Protein AF-A0A1I7C8H5-F1 (afdb_monomer)

Radius of gyration: 28.47 Å; Cα contacts (8 Å, |Δi|>4): 103; chains: 1; bounding box: 51×36×78 Å

pLDDT: mean 85.79, std 13.3, range [40.81, 97.12]

Foldseek 3Di:
DPPLVVLQVVLLVVLVCVVVVHPDDDDPSNQCRAQQDQDPVRGGGRDSCAASNSHHPVRCRPPPWDCDDPGHDDDDPPPDDPPDDLLPDVVSVVVCVVVVNDRDDPVVVVVPD

Structure (mmCIF, N/CA/C/O backbone):
data_AF-A0A1I7C8H5-F1
#
_entry.id   AF-A0A1I7C8H5-F1
#
loop_
_atom_site.group_PDB
_atom_site.id
_atom_site.type_symbol
_atom_site.label_atom_id
_atom_site.label_alt_id
_atom_site.label_comp_id
_atom_site.label_asym_id
_atom_site.label_entity_id
_atom_site.label_seq_id
_atom_site.pdbx_PDB_ins_code
_atom_site.Cartn_x
_atom_site.Cartn_y
_atom_site.Cartn_z
_atom_site.occupancy
_atom_site.B_iso_or_equiv
_atom_site.auth_seq_id
_atom_site.auth_comp_id
_atom_site.auth_asym_id
_atom_site.auth_atom_id
_atom_site.pdbx_PDB_model_num
ATOM 1 N N . MET A 1 1 ? -4.215 -14.800 25.297 1.00 45.78 1 MET A N 1
ATOM 2 C CA . MET A 1 1 ? -3.937 -13.361 25.121 1.00 45.78 1 MET A CA 1
ATOM 3 C C . MET A 1 1 ? -3.960 -13.075 23.634 1.00 45.78 1 MET A C 1
ATOM 5 O O . MET A 1 1 ? -3.131 -13.619 22.922 1.00 45.78 1 MET A O 1
ATOM 9 N N . ASP A 1 2 ? -4.952 -12.315 23.172 1.00 61.94 2 ASP A N 1
ATOM 10 C CA . ASP A 1 2 ? -5.081 -11.844 21.787 1.00 61.94 2 ASP A CA 1
ATOM 11 C C . ASP A 1 2 ? -3.867 -10.962 21.431 1.00 61.94 2 ASP A C 1
ATOM 13 O O . ASP A 1 2 ? -3.941 -9.732 21.514 1.00 61.94 2 ASP A O 1
ATOM 17 N N . ASP A 1 3 ? -2.726 -11.556 21.061 1.00 86.38 3 ASP A N 1
ATOM 18 C CA . ASP A 1 3 ? -1.554 -10.785 20.635 1.00 86.38 3 ASP A CA 1
ATOM 19 C C . ASP A 1 3 ? -1.753 -10.276 19.198 1.00 86.38 3 ASP A C 1
ATOM 21 O O . ASP A 1 3 ? -1.159 -10.711 18.209 1.00 86.38 3 ASP A O 1
ATOM 25 N N . GLN A 1 4 ? -2.638 -9.288 19.086 1.00 88.56 4 GLN A N 1
ATOM 26 C CA . GLN A 1 4 ? -2.911 -8.540 17.866 1.00 88.56 4 GLN A CA 1
ATOM 27 C C . GLN A 1 4 ? -1.652 -7.845 17.321 1.00 88.56 4 GLN A C 1
ATOM 29 O O . GLN A 1 4 ? -1.661 -7.418 16.163 1.00 88.56 4 GLN A O 1
ATOM 34 N N . ALA A 1 5 ? -0.586 -7.681 18.116 1.00 90.25 5 ALA A N 1
ATOM 35 C CA . ALA A 1 5 ? 0.687 -7.168 17.629 1.00 90.25 5 ALA A CA 1
ATOM 36 C C . ALA A 1 5 ? 1.477 -8.264 16.905 1.00 90.25 5 ALA A C 1
ATOM 38 O O . ALA A 1 5 ? 2.000 -8.000 15.820 1.00 90.25 5 ALA A O 1
ATOM 39 N N . GLU A 1 6 ? 1.502 -9.488 17.428 1.00 92.50 6 GLU A N 1
ATOM 40 C CA . GLU A 1 6 ? 2.088 -10.643 16.745 1.00 92.50 6 GLU A CA 1
ATOM 41 C C . GLU A 1 6 ? 1.376 -10.966 15.433 1.00 92.50 6 GLU A C 1
ATOM 43 O O . GLU A 1 6 ? 2.021 -11.009 14.380 1.00 92.50 6 GLU A O 1
ATOM 48 N N . LEU A 1 7 ? 0.044 -11.074 15.459 1.00 93.81 7 LEU A N 1
ATOM 49 C CA . LEU A 1 7 ? -0.754 -11.281 14.246 1.00 93.81 7 LEU A CA 1
ATOM 50 C C . LEU A 1 7 ? -0.462 -10.198 13.198 1.00 93.81 7 LEU A C 1
ATOM 52 O O . LEU A 1 7 ? -0.354 -10.475 12.003 1.00 93.81 7 LEU A O 1
ATOM 56 N N . ARG A 1 8 ? -0.239 -8.954 13.637 1.00 94.25 8 ARG A N 1
ATOM 57 C CA . ARG A 1 8 ? 0.132 -7.851 12.743 1.00 94.25 8 ARG A CA 1
ATOM 58 C C . ARG A 1 8 ? 1.541 -7.985 12.181 1.00 94.25 8 ARG A C 1
ATOM 60 O O . ARG A 1 8 ? 1.739 -7.654 11.011 1.00 94.25 8 ARG A O 1
ATOM 67 N N . ARG A 1 9 ? 2.5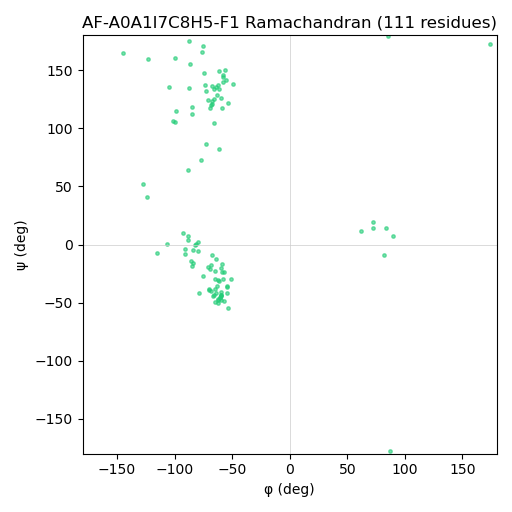19 -8.446 12.969 1.00 94.44 9 ARG A N 1
ATOM 68 C CA . ARG A 1 9 ? 3.872 -8.749 12.468 1.00 94.44 9 ARG A CA 1
ATOM 69 C C . ARG A 1 9 ? 3.798 -9.819 11.377 1.00 94.44 9 ARG A C 1
ATOM 71 O O . ARG A 1 9 ? 4.334 -9.599 10.291 1.00 94.44 9 ARG A O 1
ATOM 78 N N . ARG A 1 10 ? 3.057 -10.903 11.625 1.00 95.38 10 ARG A N 1
ATOM 79 C CA . ARG A 1 10 ? 2.850 -12.003 10.672 1.00 95.38 10 ARG A CA 1
ATOM 80 C C . ARG A 1 10 ? 2.146 -11.544 9.395 1.00 95.38 10 ARG A C 1
ATOM 82 O O . ARG A 1 10 ? 2.630 -11.821 8.302 1.00 95.38 10 ARG A O 1
ATOM 89 N N . TYR A 1 11 ? 1.065 -10.776 9.520 1.00 95.94 11 TYR A N 1
ATOM 90 C CA . TYR A 1 11 ? 0.346 -10.210 8.375 1.00 95.94 11 TYR A CA 1
ATOM 91 C C . TYR A 1 11 ? 1.242 -9.308 7.514 1.00 95.94 11 TYR A C 1
ATOM 93 O O . TYR A 1 11 ? 1.248 -9.421 6.291 1.00 95.94 11 TYR A O 1
ATOM 101 N N . ARG A 1 12 ? 2.051 -8.440 8.140 1.00 95.12 12 ARG A N 1
ATOM 102 C CA . ARG A 1 12 ? 3.003 -7.571 7.424 1.00 95.12 12 ARG A CA 1
ATOM 103 C C . ARG A 1 12 ? 4.093 -8.365 6.711 1.00 95.12 12 ARG A C 1
ATOM 105 O O . ARG A 1 12 ? 4.502 -7.973 5.624 1.00 95.12 12 ARG A O 1
ATOM 112 N N . ALA A 1 13 ? 4.582 -9.444 7.320 1.00 95.88 13 ALA A N 1
ATOM 113 C CA . ALA A 1 13 ? 5.560 -10.325 6.691 1.00 95.88 13 ALA A CA 1
ATOM 114 C C . ALA A 1 13 ? 4.964 -11.017 5.456 1.00 95.88 13 ALA A C 1
ATOM 116 O O . ALA A 1 13 ? 5.541 -10.910 4.376 1.00 95.88 13 ALA A O 1
ATOM 117 N N . TRP A 1 14 ? 3.774 -11.614 5.592 1.00 97.12 14 TRP A N 1
ATOM 118 C CA . TRP A 1 14 ? 3.044 -12.220 4.475 1.00 97.12 14 TRP A CA 1
ATOM 119 C C . TRP A 1 14 ? 2.775 -11.212 3.350 1.00 97.12 14 TRP A C 1
ATOM 121 O O . TRP A 1 14 ? 3.102 -11.472 2.197 1.00 97.12 14 TRP A O 1
ATOM 131 N N . SER A 1 15 ? 2.269 -10.020 3.677 1.00 95.88 15 SER A N 1
ATOM 132 C CA . SER A 1 15 ? 1.959 -9.003 2.668 1.00 95.88 15 SER A CA 1
ATOM 133 C C . SER A 1 15 ? 3.202 -8.520 1.910 1.00 95.88 15 SER A C 1
ATOM 135 O O . SER A 1 15 ? 3.122 -8.285 0.707 1.00 95.88 15 SER A O 1
ATOM 137 N N . ARG A 1 16 ? 4.362 -8.410 2.576 1.00 94.88 16 ARG A N 1
ATOM 138 C CA . ARG A 1 16 ? 5.635 -8.082 1.910 1.00 94.88 16 ARG A CA 1
ATOM 139 C C . ARG A 1 16 ? 6.125 -9.201 1.000 1.00 94.88 16 ARG A C 1
ATOM 141 O O . ARG A 1 16 ? 6.626 -8.899 -0.073 1.00 94.88 16 ARG A O 1
ATOM 148 N N . ALA A 1 17 ? 5.993 -10.454 1.422 1.00 96.44 17 ALA A N 1
ATOM 149 C CA . ALA A 1 17 ? 6.358 -11.604 0.606 1.00 96.44 17 ALA A CA 1
ATOM 150 C C . ALA A 1 17 ? 5.513 -11.665 -0.675 1.00 96.44 17 ALA A C 1
ATOM 152 O O . ALA A 1 17 ? 6.059 -11.721 -1.774 1.00 96.44 17 ALA A O 1
ATOM 153 N N . VAL A 1 18 ? 4.191 -11.507 -0.551 1.00 96.62 18 VAL A N 1
ATOM 154 C CA . VAL A 1 18 ? 3.287 -11.426 -1.710 1.00 96.62 18 VAL A CA 1
ATOM 155 C C . VAL A 1 18 ? 3.647 -10.245 -2.618 1.00 96.62 18 VAL A C 1
ATOM 157 O O . VAL A 1 18 ? 3.683 -10.400 -3.835 1.00 96.62 18 VAL A O 1
ATOM 160 N N . ALA A 1 19 ? 3.997 -9.083 -2.054 1.00 93.06 19 ALA A N 1
ATOM 161 C CA . ALA A 1 19 ? 4.445 -7.927 -2.838 1.00 93.06 19 ALA A CA 1
ATOM 162 C C . ALA A 1 19 ? 5.774 -8.159 -3.585 1.00 93.06 19 ALA A C 1
ATOM 164 O O . ALA A 1 19 ? 6.026 -7.492 -4.585 1.00 93.06 19 ALA A O 1
ATOM 165 N N . ARG A 1 20 ? 6.614 -9.100 -3.131 1.00 96.00 20 ARG A N 1
ATOM 166 C CA . ARG A 1 20 ? 7.820 -9.553 -3.847 1.00 96.00 20 ARG A CA 1
ATOM 167 C C . ARG A 1 20 ? 7.532 -10.609 -4.921 1.00 96.00 20 ARG A C 1
ATOM 169 O O . ARG A 1 20 ? 8.464 -11.056 -5.578 1.00 96.00 20 ARG A O 1
ATOM 176 N N . GLY A 1 21 ? 6.273 -11.010 -5.101 1.00 96.75 21 GLY A N 1
ATOM 177 C CA . GLY A 1 21 ? 5.872 -12.052 -6.048 1.00 96.75 21 GLY A CA 1
ATOM 178 C C . GLY A 1 21 ? 5.867 -13.467 -5.463 1.00 96.75 21 GLY A C 1
ATOM 179 O O . GLY A 1 21 ? 5.658 -14.427 -6.201 1.00 96.75 21 GLY A O 1
ATOM 180 N N . GLU A 1 22 ? 6.067 -13.631 -4.151 1.00 96.81 22 GLU A N 1
ATOM 181 C CA . GLU A 1 22 ? 5.988 -14.949 -3.516 1.00 96.81 22 GLU A CA 1
ATOM 182 C C . GLU A 1 22 ? 4.529 -15.423 -3.431 1.00 96.81 22 GLU A C 1
ATOM 184 O O . GLU A 1 22 ? 3.643 -14.708 -2.954 1.00 96.81 22 GLU A O 1
ATOM 189 N N . ARG A 1 23 ? 4.265 -16.668 -3.842 1.00 94.19 23 ARG A N 1
ATOM 190 C CA . ARG A 1 23 ? 2.916 -17.254 -3.839 1.00 94.19 23 ARG A CA 1
ATOM 191 C C . ARG A 1 23 ? 2.600 -17.935 -2.505 1.00 94.19 23 ARG A C 1
ATOM 193 O O . ARG A 1 23 ? 2.421 -19.147 -2.436 1.00 94.19 23 ARG A O 1
ATOM 200 N N . LEU A 1 24 ? 2.553 -17.146 -1.433 1.00 93.31 24 LEU A N 1
ATOM 201 C CA . LEU A 1 24 ? 2.232 -17.634 -0.089 1.00 93.31 24 LEU A CA 1
ATOM 202 C C . LEU A 1 24 ? 0.724 -17.629 0.177 1.00 93.31 24 LEU A C 1
ATOM 204 O O . LEU A 1 24 ? 0.042 -16.625 -0.042 1.00 93.31 24 LEU A O 1
ATOM 208 N N . LEU A 1 25 ? 0.221 -18.728 0.744 1.00 95.12 25 LEU A N 1
ATOM 209 C CA . LEU A 1 25 ? -1.151 -18.800 1.242 1.00 95.12 25 LEU A CA 1
ATOM 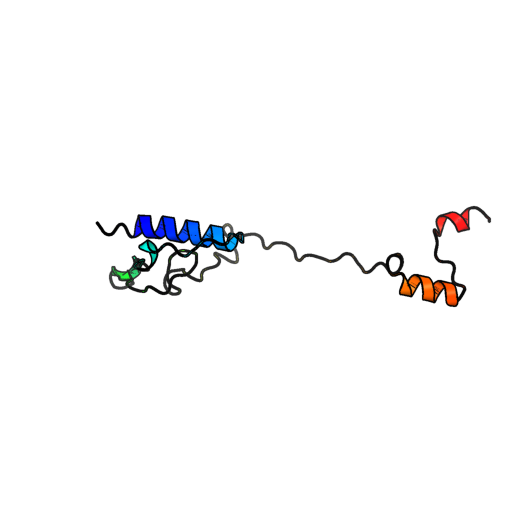210 C C . LEU A 1 25 ? -1.384 -17.783 2.365 1.00 95.12 25 LEU A C 1
ATOM 212 O O . LEU A 1 25 ? -0.476 -17.447 3.130 1.00 95.12 25 LEU A O 1
ATOM 216 N N . PHE A 1 26 ? -2.623 -17.304 2.467 1.00 93.75 26 PHE A N 1
ATOM 217 C CA . PHE A 1 26 ? -3.016 -16.396 3.535 1.00 93.75 26 PHE A CA 1
ATOM 218 C C . PHE A 1 26 ? -2.886 -17.086 4.908 1.00 93.75 26 PHE A C 1
ATOM 220 O O . PHE A 1 26 ? -3.432 -18.177 5.084 1.00 93.75 26 PHE A O 1
ATOM 227 N N . PRO A 1 27 ? -2.203 -16.486 5.903 1.00 93.56 27 PRO A N 1
ATOM 228 C CA . PRO A 1 27 ? -2.082 -17.089 7.224 1.00 93.56 27 PRO A CA 1
ATOM 229 C C . PRO A 1 27 ? -3.428 -17.097 7.958 1.00 93.56 27 PRO A C 1
ATOM 231 O O . PRO A 1 27 ? -3.948 -16.037 8.297 1.00 93.56 27 PRO A O 1
ATOM 234 N N . GLU A 1 28 ? -3.948 -18.283 8.278 1.00 93.69 28 GLU A N 1
ATOM 235 C CA . GLU A 1 28 ? -5.267 -18.459 8.910 1.00 93.69 28 GLU A CA 1
ATOM 236 C C . GLU A 1 28 ? -5.422 -17.658 10.214 1.00 93.69 28 GLU A C 1
ATOM 238 O O . GLU A 1 28 ? -6.407 -16.951 10.408 1.00 93.69 28 GLU A O 1
ATOM 243 N N . ALA A 1 29 ? -4.381 -17.647 11.052 1.00 91.50 29 ALA A N 1
ATOM 244 C CA . ALA A 1 29 ? -4.349 -16.876 12.298 1.00 91.50 29 ALA A CA 1
ATOM 245 C C . ALA A 1 29 ? -4.588 -15.364 12.095 1.00 91.50 29 ALA A C 1
ATOM 247 O O . ALA A 1 29 ? -5.019 -14.666 13.010 1.00 91.50 29 ALA A O 1
ATOM 248 N N . CYS A 1 30 ? -4.314 -14.832 10.900 1.00 93.62 30 CYS A N 1
ATOM 249 C CA . CYS A 1 30 ? -4.509 -13.422 10.587 1.00 93.62 30 CYS A CA 1
ATOM 250 C C . CYS A 1 30 ? -5.951 -13.072 10.174 1.00 93.62 30 CYS A C 1
ATOM 252 O O . CYS A 1 30 ? -6.221 -11.883 9.999 1.00 93.62 30 CYS A O 1
ATOM 254 N N . ARG A 1 31 ? -6.884 -14.032 10.034 1.00 92.12 31 ARG A N 1
ATOM 255 C CA . ARG A 1 31 ? -8.295 -13.728 9.699 1.00 92.12 31 ARG A CA 1
ATOM 256 C C . ARG A 1 31 ? -8.985 -12.862 10.753 1.00 92.12 31 ARG A C 1
ATOM 258 O O . ARG A 1 31 ? -9.832 -12.032 10.419 1.00 92.12 31 ARG A O 1
ATOM 265 N N . ASP A 1 32 ? -8.581 -13.006 12.013 1.00 90.81 32 ASP A N 1
ATOM 266 C CA . ASP A 1 32 ? -9.105 -12.227 13.138 1.00 90.81 32 ASP A CA 1
ATOM 267 C C . ASP A 1 32 ? -8.305 -10.963 13.464 1.00 90.81 32 ASP A C 1
ATOM 269 O O . ASP A 1 32 ? -8.547 -10.295 14.480 1.00 90.81 32 ASP A O 1
ATOM 273 N N . LEU A 1 33 ? -7.367 -10.585 12.591 1.00 95.06 33 LEU A N 1
ATOM 274 C CA . LEU A 1 33 ? -6.594 -9.369 12.771 1.00 95.06 33 LEU A CA 1
ATOM 275 C C . LEU A 1 33 ? -7.497 -8.137 12.621 1.00 95.06 33 LEU A C 1
ATOM 277 O O . LEU A 1 33 ? -8.126 -7.900 11.591 1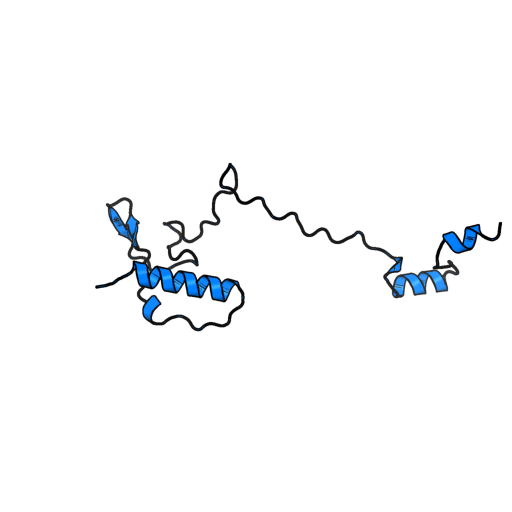.00 95.06 33 LEU A O 1
ATOM 281 N N . ARG A 1 34 ? -7.513 -7.300 13.659 1.00 95.88 34 ARG A N 1
ATOM 282 C CA . ARG A 1 34 ? -8.230 -6.019 13.678 1.00 95.88 34 ARG A CA 1
ATOM 283 C C . ARG A 1 34 ? -7.273 -4.869 13.413 1.00 95.88 34 ARG A C 1
ATOM 285 O O . ARG A 1 34 ? -6.062 -4.984 13.614 1.00 95.88 34 ARG A O 1
ATOM 292 N N . CYS A 1 35 ? -7.796 -3.712 13.013 1.00 96.31 35 CYS A N 1
ATOM 293 C CA . CYS A 1 35 ? -6.986 -2.518 12.803 1.00 96.31 35 CYS A CA 1
ATOM 294 C C . CYS A 1 35 ? -6.281 -2.103 14.092 1.00 96.31 35 CYS A C 1
ATOM 296 O O . CYS A 1 35 ? -5.101 -1.785 14.030 1.00 96.31 35 CYS A O 1
ATOM 298 N N . GLY A 1 36 ? -6.971 -2.074 15.235 1.00 95.06 36 GLY A N 1
ATOM 299 C CA . GLY A 1 36 ? -6.395 -1.825 16.562 1.00 95.06 36 GLY A CA 1
ATOM 300 C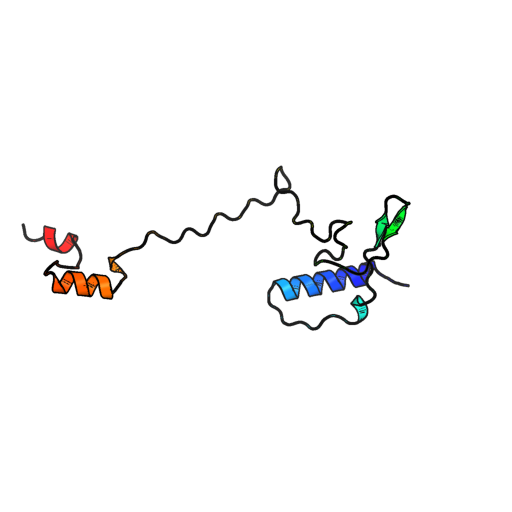 C . GLY A 1 36 ? -5.734 -0.455 16.761 1.00 95.06 36 GLY A C 1
ATOM 301 O O . GLY A 1 36 ? -4.999 -0.277 17.725 1.00 95.06 36 GLY A O 1
ATOM 302 N N . ALA A 1 37 ? -5.915 0.501 15.845 1.00 95.44 37 ALA A N 1
ATOM 303 C CA . ALA A 1 37 ? -5.457 1.876 16.043 1.00 95.44 37 ALA A CA 1
ATOM 304 C C . ALA A 1 37 ? -6.379 2.594 17.038 1.00 95.44 37 ALA A C 1
ATOM 306 O O . ALA A 1 37 ? -7.573 2.296 17.078 1.00 95.44 37 ALA A O 1
ATOM 307 N N . LYS A 1 38 ? -5.846 3.525 17.834 1.00 96.19 38 LYS A N 1
ATOM 308 C CA . LYS A 1 38 ? -6.655 4.329 18.757 1.00 96.19 38 LYS A CA 1
ATOM 309 C C . LYS A 1 38 ? -7.558 5.257 17.944 1.00 96.19 38 LYS A C 1
ATOM 311 O O . LYS A 1 38 ? -7.066 6.043 17.139 1.00 96.19 38 LYS A O 1
ATOM 316 N N . THR A 1 39 ? -8.866 5.136 18.132 1.00 96.62 39 THR A N 1
ATOM 317 C CA . THR A 1 39 ? -9.846 6.028 17.503 1.00 96.62 39 THR A CA 1
ATOM 318 C C . THR A 1 39 ? -9.867 7.387 18.206 1.00 96.62 39 THR A C 1
ATOM 320 O O . THR A 1 39 ? -9.316 7.541 19.299 1.00 96.62 39 THR A O 1
ATOM 323 N N . ARG A 1 40 ? -10.567 8.372 17.627 1.00 96.06 40 ARG A N 1
ATOM 324 C CA . ARG A 1 40 ? -10.793 9.678 18.274 1.00 96.06 40 ARG A CA 1
ATOM 325 C C . ARG A 1 40 ? -11.497 9.555 19.634 1.00 96.06 40 ARG A C 1
ATOM 327 O O . ARG A 1 40 ? -11.223 10.350 20.521 1.00 96.06 40 ARG A O 1
ATOM 334 N N . ALA A 1 41 ?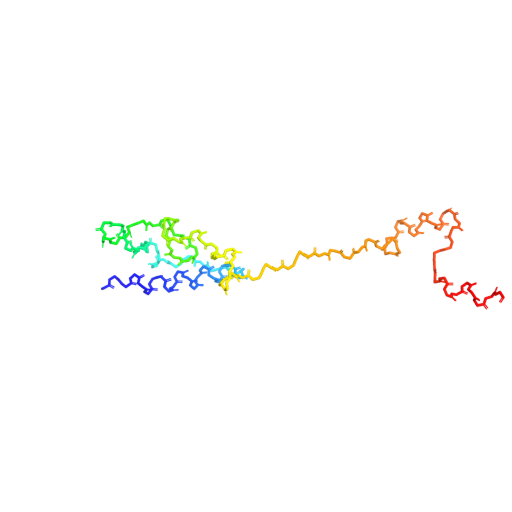 -12.332 8.530 19.814 1.00 95.94 41 ALA A N 1
ATOM 335 C CA . ALA A 1 41 ? -13.003 8.210 21.076 1.00 95.94 41 ALA A CA 1
ATOM 336 C C . ALA A 1 41 ? -12.102 7.469 22.088 1.00 95.94 41 ALA A C 1
ATOM 338 O O . ALA A 1 41 ? -12.560 7.050 23.143 1.00 95.94 41 ALA A O 1
ATOM 339 N N . GLY A 1 42 ? -10.827 7.237 21.763 1.00 96.62 42 GLY A N 1
ATOM 340 C CA . GLY A 1 42 ? -9.865 6.577 22.644 1.00 96.62 42 GLY A CA 1
ATOM 341 C C . GLY A 1 42 ? -9.926 5.048 22.654 1.00 96.62 42 GLY A C 1
ATOM 342 O O . GLY A 1 42 ? -9.004 4.418 23.167 1.00 96.62 42 GLY A O 1
ATOM 343 N N . THR A 1 43 ? -10.938 4.440 22.037 1.00 95.75 43 THR A N 1
ATOM 344 C CA . THR A 1 43 ? -11.085 2.979 21.954 1.00 95.75 43 THR A CA 1
ATOM 345 C C . THR A 1 43 ? -10.339 2.384 20.749 1.00 95.75 43 THR A C 1
ATOM 347 O O . THR A 1 43 ? -10.119 3.088 19.754 1.00 95.75 43 THR A O 1
ATOM 350 N N . PRO A 1 44 ? -9.944 1.095 20.782 1.00 95.88 44 PRO A N 1
ATOM 351 C CA . PRO A 1 44 ? -9.290 0.435 19.651 1.00 95.88 44 PRO A CA 1
ATOM 352 C C . PRO A 1 44 ? -10.217 0.255 18.441 1.00 95.88 44 PRO A C 1
ATOM 354 O O . PRO A 1 44 ? -11.353 -0.203 18.559 1.00 95.88 44 PRO A O 1
ATOM 357 N N . CYS A 1 45 ? -9.706 0.539 17.243 1.00 96.56 45 CYS A N 1
ATOM 358 C CA . CYS A 1 45 ? -10.433 0.350 15.994 1.00 96.56 45 CYS A CA 1
ATOM 359 C C . CYS A 1 45 ? -10.701 -1.141 15.720 1.00 96.56 45 CYS A C 1
ATOM 361 O O . CYS A 1 45 ? -9.771 -1.947 15.637 1.00 96.56 45 CYS A O 1
ATOM 363 N N . LYS A 1 46 ? -11.976 -1.492 15.515 1.00 95.19 46 LYS A N 1
ATOM 364 C CA . LYS A 1 46 ? -12.449 -2.876 15.321 1.00 95.19 46 LYS A CA 1
ATOM 365 C C . LYS A 1 46 ? -12.496 -3.340 13.856 1.00 95.19 46 LYS A C 1
ATOM 367 O O . LYS A 1 46 ? -12.802 -4.499 13.602 1.00 95.19 46 LYS A O 1
ATOM 372 N N . ARG A 1 47 ? -12.194 -2.451 12.901 1.00 95.81 47 ARG A N 1
ATOM 373 C CA . ARG A 1 47 ? -12.213 -2.731 11.453 1.00 95.81 47 ARG A CA 1
ATOM 374 C C . ARG A 1 47 ? -11.275 -3.883 11.071 1.00 95.81 47 ARG A C 1
ATOM 376 O O . ARG A 1 47 ? -10.195 -3.995 11.652 1.00 95.81 47 ARG A O 1
ATOM 383 N N . ARG A 1 48 ? -11.683 -4.694 10.090 1.00 94.81 48 ARG A N 1
ATOM 384 C CA . ARG A 1 48 ? -10.951 -5.869 9.565 1.00 94.81 48 ARG A CA 1
ATOM 385 C C . ARG A 1 48 ? -10.521 -5.706 8.099 1.00 94.81 48 ARG A C 1
ATOM 387 O O . ARG A 1 48 ? -9.753 -6.513 7.595 1.00 94.81 48 ARG A O 1
ATOM 394 N N . ASP A 1 49 ? -10.962 -4.641 7.430 1.00 94.88 49 ASP A N 1
ATOM 395 C CA . ASP A 1 49 ? -10.488 -4.227 6.10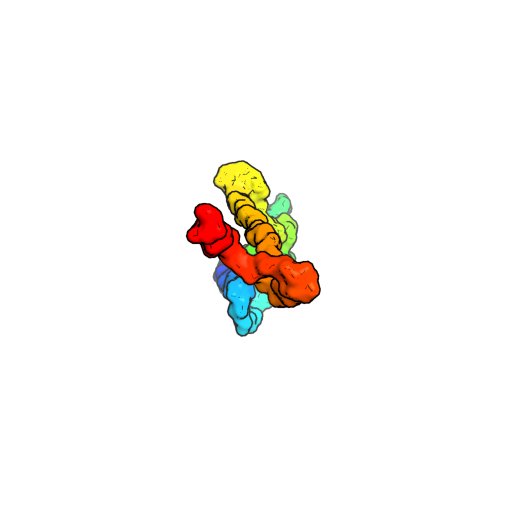7 1.00 94.88 49 ASP A CA 1
ATOM 396 C C . ASP A 1 49 ? -9.075 -3.637 6.223 1.00 94.88 49 ASP A C 1
ATOM 398 O O . ASP A 1 49 ? -8.898 -2.436 6.433 1.00 94.88 49 ASP A O 1
ATOM 402 N N . LEU A 1 50 ? -8.056 -4.501 6.172 1.00 95.25 50 LEU A N 1
ATOM 403 C CA . LEU A 1 50 ? -6.657 -4.129 6.384 1.00 95.25 50 LEU A CA 1
ATOM 404 C C . LEU A 1 50 ? -5.870 -4.085 5.076 1.00 95.25 50 LEU A C 1
ATOM 406 O O . LEU A 1 50 ? -5.907 -5.001 4.265 1.00 95.25 50 LEU A O 1
ATOM 410 N N . TYR A 1 51 ? -5.070 -3.037 4.926 1.00 95.50 51 TYR A N 1
ATOM 411 C CA . TYR A 1 51 ? -4.097 -2.904 3.845 1.00 95.50 51 TYR A CA 1
ATOM 412 C C . TYR A 1 51 ? -2.771 -3.557 4.235 1.00 95.50 51 TYR A C 1
ATOM 414 O O . TYR A 1 51 ? -2.594 -3.951 5.386 1.00 95.50 51 TYR A O 1
ATOM 422 N N . ALA A 1 52 ? -1.801 -3.602 3.318 1.00 93.94 52 ALA A N 1
ATOM 423 C CA . ALA A 1 52 ? -0.462 -4.171 3.525 1.00 93.94 52 ALA A CA 1
ATOM 424 C C . ALA A 1 52 ? 0.270 -3.660 4.786 1.00 93.94 52 ALA A C 1
ATOM 426 O O . ALA A 1 52 ? 1.033 -4.385 5.426 1.00 93.94 52 ALA A O 1
ATOM 427 N N . SER A 1 53 ? -0.003 -2.420 5.209 1.00 92.44 53 SER A N 1
ATOM 428 C CA . SER A 1 53 ? 0.522 -1.850 6.460 1.00 92.44 53 SER A CA 1
ATOM 429 C C . SER A 1 53 ? -0.043 -2.514 7.729 1.00 92.44 53 SER A C 1
ATOM 431 O O . SER A 1 53 ? 0.420 -2.248 8.847 1.00 92.44 53 SER A O 1
ATOM 433 N N . GLY A 1 54 ? -1.045 -3.377 7.577 1.00 94.75 54 GLY A N 1
ATOM 434 C CA . GLY A 1 54 ? -1.833 -3.984 8.634 1.00 94.75 54 GLY A CA 1
ATOM 435 C C . GLY A 1 54 ? -2.802 -3.005 9.290 1.00 94.75 54 GLY A C 1
ATOM 436 O O . GLY A 1 54 ? -3.194 -3.247 10.418 1.00 94.75 54 GLY A O 1
ATOM 437 N N . ARG A 1 55 ? -3.157 -1.869 8.682 1.00 95.94 55 ARG A N 1
ATOM 438 C CA . ARG A 1 55 ? -4.161 -0.929 9.226 1.00 95.94 55 ARG A CA 1
ATOM 439 C C . ARG A 1 55 ? -5.285 -0.711 8.214 1.00 95.94 55 ARG A C 1
ATOM 441 O O . ARG A 1 55 ? -5.101 -0.973 7.027 1.00 95.94 55 ARG A O 1
ATOM 448 N N . CYS A 1 56 ? -6.443 -0.243 8.677 1.00 96.69 56 CYS A N 1
ATOM 449 C CA . CYS A 1 56 ? -7.541 0.123 7.782 1.00 96.69 56 CYS A CA 1
ATOM 450 C C . CYS A 1 56 ? -7.285 1.468 7.099 1.00 96.69 56 CYS A C 1
ATOM 452 O O . CYS A 1 56 ? -6.432 2.240 7.545 1.00 96.69 56 CYS A O 1
ATOM 454 N N . HIS A 1 57 ? -8.046 1.777 6.048 1.00 95.88 57 HIS A N 1
ATOM 455 C CA . HIS A 1 57 ? -7.866 3.011 5.275 1.00 95.88 57 HIS A CA 1
ATOM 456 C C . HIS A 1 57 ? -7.913 4.287 6.140 1.00 95.88 57 HIS A C 1
ATOM 458 O O . HIS A 1 57 ? -7.119 5.194 5.917 1.00 95.88 57 HIS A O 1
ATOM 464 N N . LEU A 1 58 ? -8.755 4.316 7.182 1.00 95.44 58 LEU A N 1
ATOM 465 C CA . LEU A 1 58 ? -8.898 5.455 8.104 1.00 95.44 58 LEU A CA 1
ATOM 466 C C . LEU A 1 58 ? -7.699 5.663 9.042 1.00 95.44 58 LEU A C 1
ATOM 468 O O . LEU A 1 58 ? -7.545 6.737 9.612 1.00 95.44 58 LEU A O 1
ATOM 472 N N . HIS A 1 59 ? -6.860 4.644 9.234 1.00 95.75 59 HIS A N 1
ATOM 473 C CA . HIS A 1 59 ? -5.747 4.678 10.188 1.00 95.75 59 HIS A CA 1
ATOM 474 C C . HIS A 1 59 ? -4.407 4.375 9.506 1.00 95.75 59 HIS A C 1
ATOM 476 O O . HIS A 1 59 ? -3.571 3.644 10.042 1.00 95.75 59 HIS A O 1
ATOM 482 N N . GLY A 1 60 ? -4.211 4.919 8.300 1.00 91.62 60 GLY A N 1
ATOM 483 C CA . GLY A 1 60 ? -2.953 4.817 7.554 1.00 91.62 60 GLY A CA 1
ATOM 484 C C . GLY A 1 60 ? -2.786 3.524 6.753 1.00 91.62 60 GLY A C 1
ATOM 485 O O . GLY A 1 60 ? -1.686 3.232 6.293 1.00 91.62 60 GLY A O 1
ATOM 486 N N . GLY A 1 61 ? -3.861 2.754 6.563 1.00 94.38 61 GLY A N 1
ATOM 487 C CA . GLY A 1 61 ? -3.890 1.567 5.707 1.00 94.38 61 GLY A CA 1
ATOM 488 C C . GLY A 1 61 ? -3.407 1.852 4.289 1.00 94.38 61 GLY A C 1
ATOM 489 O O . GLY A 1 61 ? -2.449 1.239 3.828 1.00 94.38 61 GLY A O 1
ATOM 490 N N . ALA A 1 62 ? -4.036 2.838 3.650 1.00 91.19 62 ALA A N 1
ATOM 491 C CA . ALA A 1 62 ? -3.770 3.246 2.273 1.00 91.19 62 ALA A CA 1
ATOM 492 C C . ALA A 1 62 ? -2.657 4.305 2.140 1.00 91.19 62 ALA A C 1
ATOM 494 O O . ALA A 1 62 ? -2.412 4.807 1.046 1.00 91.19 62 ALA A O 1
ATOM 495 N N . SER A 1 63 ? -2.003 4.694 3.240 1.00 87.00 63 SER A N 1
ATOM 496 C CA . SER A 1 63 ? -0.974 5.733 3.179 1.00 87.00 63 SER A CA 1
ATOM 497 C C . SER A 1 63 ? 0.271 5.209 2.466 1.00 87.00 63 SER A C 1
ATOM 499 O O . SER A 1 63 ? 0.860 4.214 2.887 1.00 8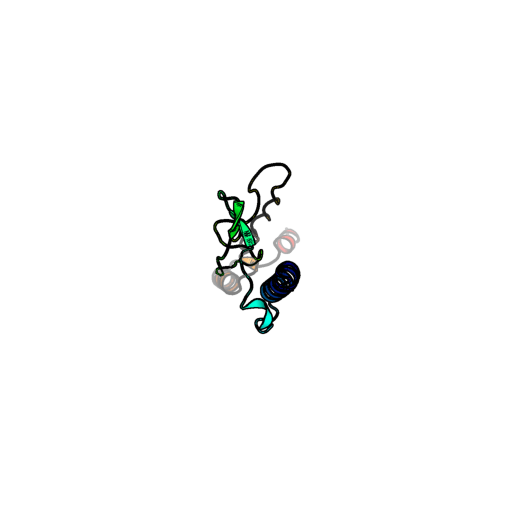7.00 63 SER A O 1
ATOM 501 N N . THR A 1 64 ? 0.700 5.912 1.418 1.00 83.25 64 THR A N 1
ATOM 502 C CA . THR A 1 64 ? 1.954 5.650 0.690 1.00 83.25 64 THR A CA 1
ATOM 503 C C . THR A 1 64 ? 3.153 6.387 1.297 1.00 83.25 64 THR A C 1
ATOM 505 O O . THR A 1 64 ? 4.241 6.377 0.727 1.00 83.25 64 THR A O 1
ATOM 508 N N . GLY A 1 65 ? 2.967 7.031 2.454 1.00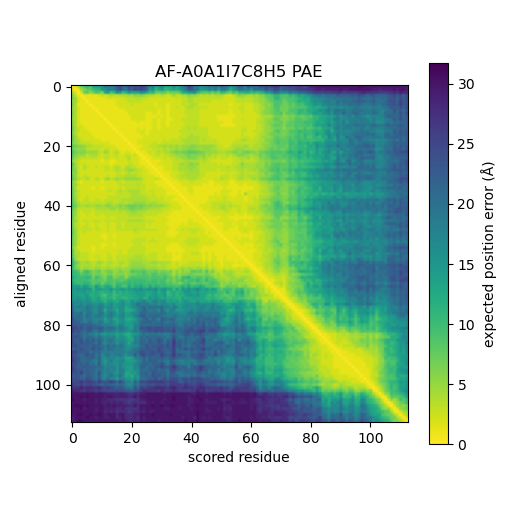 81.88 65 GLY A N 1
ATOM 509 C CA . GLY A 1 65 ? 3.957 7.909 3.074 1.00 81.88 65 GLY A CA 1
ATOM 510 C C . GLY A 1 65 ? 3.908 9.354 2.552 1.00 81.88 65 GLY A C 1
ATOM 511 O O . GLY A 1 65 ? 3.063 9.692 1.718 1.00 81.88 65 GLY A O 1
ATOM 512 N N . PRO A 1 66 ? 4.780 10.235 3.074 1.00 84.31 66 PRO A N 1
ATOM 513 C CA . PRO A 1 66 ? 4.855 11.634 2.663 1.00 84.31 66 PRO A CA 1
ATOM 514 C C . PRO A 1 66 ? 5.273 11.757 1.196 1.00 84.31 66 PRO A C 1
ATOM 516 O O . PRO A 1 66 ? 6.216 11.096 0.764 1.00 84.31 66 PRO A O 1
ATOM 519 N N . LYS A 1 67 ? 4.599 12.631 0.444 1.00 83.12 67 LYS A N 1
ATOM 520 C CA . LYS A 1 67 ? 4.950 12.930 -0.955 1.00 83.12 67 LYS A CA 1
ATOM 521 C C . LYS A 1 67 ? 6.037 14.003 -1.084 1.00 83.12 67 LYS A C 1
ATOM 523 O O . LYS A 1 67 ? 6.654 14.115 -2.134 1.00 83.12 67 LYS A O 1
ATOM 528 N N . SER A 1 68 ? 6.267 14.785 -0.029 1.00 83.56 68 SER A N 1
ATOM 529 C CA . SER A 1 68 ? 7.248 15.873 0.006 1.00 83.56 68 SER A CA 1
ATOM 530 C C . SER A 1 68 ? 7.904 16.015 1.387 1.00 83.56 68 SER A C 1
ATOM 532 O O . SER A 1 68 ? 7.437 15.456 2.385 1.00 83.56 68 SER A O 1
ATOM 534 N N . GLY A 1 69 ? 9.015 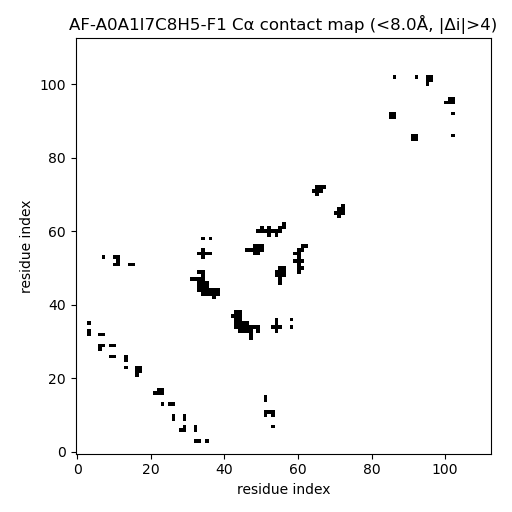16.753 1.431 1.00 86.25 69 GLY A N 1
ATOM 535 C CA . GLY A 1 69 ? 9.788 17.016 2.644 1.00 86.25 69 GLY A CA 1
ATOM 536 C C . GLY A 1 69 ? 10.849 15.950 2.962 1.00 86.25 69 GLY A C 1
ATOM 537 O O . GLY A 1 69 ? 11.003 14.977 2.225 1.00 86.25 69 GLY A O 1
ATOM 538 N N . PRO A 1 70 ? 11.575 16.097 4.086 1.00 84.38 70 PRO A N 1
ATOM 539 C CA . PRO A 1 70 ? 12.752 15.280 4.417 1.00 84.38 70 PRO A CA 1
ATOM 540 C C . PRO A 1 70 ? 12.457 13.786 4.632 1.00 84.38 70 PRO A C 1
ATOM 542 O O . PRO A 1 70 ? 13.377 12.979 4.701 1.00 84.38 70 PRO A O 1
ATOM 545 N N . ARG A 1 71 ? 11.180 13.402 4.757 1.00 79.44 71 ARG A N 1
ATOM 546 C CA . ARG A 1 71 ? 10.737 12.005 4.919 1.00 79.44 71 ARG A CA 1
ATOM 547 C C . ARG A 1 71 ? 10.088 11.428 3.658 1.00 79.44 71 ARG A C 1
ATOM 549 O O . ARG A 1 71 ? 9.632 10.286 3.694 1.00 79.44 71 ARG A O 1
ATOM 556 N N . ALA A 1 72 ? 9.989 12.204 2.578 1.00 84.44 72 ALA A N 1
ATOM 557 C CA . ALA A 1 72 ? 9.480 11.698 1.314 1.00 84.44 72 ALA A CA 1
ATOM 558 C C . ALA A 1 72 ? 10.523 10.805 0.651 1.00 84.44 72 ALA A C 1
ATOM 560 O O . ALA A 1 72 ? 11.710 11.134 0.609 1.00 84.44 72 ALA A O 1
ATOM 561 N N . LYS A 1 73 ? 10.077 9.674 0.102 1.00 78.75 73 LYS A N 1
ATOM 562 C CA . LYS A 1 73 ? 10.927 8.923 -0.819 1.00 78.75 73 LYS A CA 1
ATOM 563 C C . LYS A 1 73 ? 11.143 9.777 -2.062 1.00 78.75 73 LYS A C 1
ATOM 565 O O . LYS A 1 73 ? 10.183 10.318 -2.607 1.00 78.75 73 LYS A O 1
ATOM 570 N N . ARG A 1 74 ? 12.395 9.865 -2.516 1.00 75.56 74 ARG A N 1
ATOM 571 C CA . ARG A 1 74 ? 12.688 10.415 -3.839 1.00 75.56 74 ARG A CA 1
ATOM 572 C C . ARG A 1 74 ? 11.951 9.540 -4.862 1.00 75.56 74 ARG A C 1
ATOM 574 O O . ARG A 1 74 ? 12.102 8.319 -4.779 1.00 75.56 74 ARG A O 1
ATOM 581 N N . PRO A 1 75 ? 11.115 10.113 -5.745 1.00 75.88 75 PRO A N 1
ATOM 582 C CA . PRO A 1 75 ? 10.502 9.328 -6.803 1.00 75.88 75 PRO A CA 1
ATOM 583 C C . PRO A 1 75 ? 11.611 8.698 -7.646 1.00 75.88 75 PRO A C 1
ATOM 585 O O . PRO A 1 75 ? 12.646 9.324 -7.888 1.00 75.88 75 PRO A O 1
ATOM 588 N N . GLU A 1 76 ? 11.411 7.447 -8.050 1.00 77.12 76 GLU A N 1
ATOM 589 C CA . GLU A 1 76 ? 12.270 6.846 -9.063 1.00 77.12 76 GLU A CA 1
ATOM 590 C C . GLU A 1 76 ? 12.116 7.667 -10.351 1.00 77.12 76 GLU A C 1
ATOM 592 O O . GLU A 1 76 ? 10.987 8.036 -10.699 1.00 77.12 76 GLU A O 1
ATOM 597 N N . PRO A 1 77 ? 13.219 8.023 -11.031 1.00 80.31 77 PRO A N 1
ATOM 598 C CA . PRO A 1 77 ? 13.120 8.692 -12.317 1.00 80.31 77 PRO A CA 1
ATOM 599 C C . PRO A 1 77 ? 12.318 7.809 -13.284 1.00 80.31 77 PRO A C 1
ATOM 601 O O . PRO A 1 77 ? 12.400 6.578 -13.193 1.00 80.31 77 PRO A O 1
ATOM 604 N N . PRO A 1 78 ? 11.530 8.406 -14.196 1.00 81.69 78 PRO A N 1
ATOM 605 C CA . PRO A 1 78 ? 10.835 7.626 -15.208 1.00 81.69 78 PRO A CA 1
ATOM 606 C C . PRO A 1 78 ? 11.855 6.782 -15.974 1.00 81.69 78 PRO A C 1
ATOM 608 O O . PRO A 1 78 ? 12.969 7.233 -16.250 1.00 81.69 78 PRO A O 1
ATOM 611 N N . LYS A 1 79 ? 11.475 5.550 -16.318 1.00 83.56 79 LYS A N 1
ATOM 612 C CA . LYS A 1 79 ? 12.261 4.746 -17.252 1.00 83.56 79 LYS A CA 1
ATOM 613 C C . LYS A 1 79 ? 12.187 5.447 -18.606 1.00 83.56 79 LYS A C 1
ATOM 615 O O . LYS A 1 79 ? 11.136 5.441 -19.236 1.00 83.56 79 LYS A O 1
ATOM 620 N N . VAL A 1 80 ? 13.267 6.113 -18.996 1.00 85.44 80 VAL A N 1
ATOM 621 C CA . VAL A 1 80 ? 13.392 6.714 -20.323 1.00 85.44 80 VAL A CA 1
ATOM 622 C C . VAL A 1 80 ? 13.879 5.607 -21.242 1.00 85.44 80 VAL A C 1
ATOM 624 O O . VAL A 1 80 ? 14.986 5.099 -21.060 1.00 85.44 80 VAL A O 1
ATOM 627 N N . GLU A 1 81 ? 13.033 5.185 -22.177 1.00 82.88 81 GLU A N 1
ATOM 628 C CA . GLU A 1 81 ? 13.495 4.345 -23.278 1.00 82.88 81 GLU A CA 1
ATOM 629 C C . GLU A 1 81 ? 14.527 5.145 -24.084 1.00 82.88 81 GLU A C 1
ATOM 631 O O . GLU A 1 81 ? 14.339 6.353 -24.281 1.00 82.88 81 GLU A O 1
ATOM 636 N N . PRO A 1 82 ? 15.643 4.529 -24.507 1.00 82.06 82 PRO A N 1
ATOM 637 C CA . PRO A 1 82 ? 16.579 5.213 -25.383 1.00 82.06 82 PRO A CA 1
ATOM 638 C C . PRO A 1 82 ? 15.840 5.688 -26.646 1.00 82.06 82 PRO A C 1
ATOM 640 O O . PRO A 1 82 ? 14.868 5.047 -27.057 1.00 82.06 82 PRO A O 1
ATOM 643 N N . PRO A 1 83 ? 16.275 6.798 -27.269 1.00 87.25 83 PRO A N 1
ATOM 644 C CA . PRO A 1 83 ? 15.714 7.233 -28.540 1.00 87.25 83 PRO A CA 1
ATOM 645 C C . PRO A 1 83 ? 15.677 6.069 -29.529 1.00 87.25 83 PRO A C 1
ATOM 647 O O . PRO A 1 83 ? 16.635 5.298 -29.605 1.00 87.25 83 PRO A O 1
ATOM 650 N N . TYR A 1 84 ? 14.574 5.947 -30.271 1.00 85.50 84 TYR A N 1
ATOM 651 C CA . TYR A 1 84 ? 14.463 4.943 -31.321 1.00 85.50 84 TYR A CA 1
ATOM 652 C C . TYR A 1 84 ? 15.650 5.075 -32.276 1.00 85.50 84 TYR A C 1
ATOM 654 O O . TYR A 1 84 ? 15.857 6.139 -32.861 1.00 85.50 84 TYR A O 1
ATOM 662 N N . ASP A 1 85 ? 16.410 3.991 -32.417 1.00 84.00 85 ASP A N 1
ATOM 663 C CA . ASP A 1 85 ? 17.512 3.888 -33.360 1.00 84.00 85 ASP A CA 1
ATOM 664 C C . ASP A 1 85 ? 17.033 3.117 -34.602 1.00 84.00 85 ASP A C 1
ATOM 666 O O . ASP A 1 85 ? 16.896 1.888 -34.545 1.00 84.00 85 ASP A O 1
ATOM 670 N N . PRO A 1 86 ? 16.790 3.797 -35.740 1.00 81.56 86 PRO A N 1
ATOM 671 C CA . PRO A 1 86 ? 16.350 3.145 -36.969 1.00 81.56 86 PRO A CA 1
ATOM 672 C C . PRO A 1 86 ? 17.342 2.099 -37.494 1.00 81.56 86 PRO A C 1
ATOM 674 O O . PRO A 1 86 ? 16.934 1.221 -38.252 1.00 81.56 86 PRO A O 1
ATOM 677 N N . SER A 1 87 ? 18.619 2.158 -37.087 1.00 80.44 87 SER A N 1
ATOM 678 C CA . SER A 1 87 ? 19.634 1.166 -37.463 1.00 80.44 87 SER A CA 1
ATOM 679 C C . SER A 1 87 ? 19.386 -0.212 -36.842 1.00 80.44 87 SER A C 1
ATOM 681 O O . SER A 1 87 ? 19.901 -1.212 -37.335 1.00 80.44 87 SER A O 1
ATOM 683 N N . THR A 1 88 ? 18.552 -0.283 -35.800 1.00 83.44 88 THR A N 1
ATOM 684 C CA . THR A 1 88 ? 18.197 -1.533 -35.112 1.00 83.44 88 THR A CA 1
ATOM 685 C C . THR A 1 88 ? 16.958 -2.222 -35.696 1.00 83.44 88 THR A C 1
ATOM 687 O O . THR A 1 88 ? 16.666 -3.360 -35.331 1.00 83.44 88 THR A O 1
ATOM 690 N N . ASN A 1 89 ? 16.236 -1.575 -36.622 1.00 87.06 89 ASN A N 1
ATOM 691 C CA . ASN A 1 89 ? 15.014 -2.115 -37.216 1.00 87.06 89 ASN A CA 1
ATOM 692 C C . ASN A 1 89 ? 15.288 -2.764 -38.594 1.00 87.06 89 ASN A C 1
ATOM 694 O O . ASN A 1 89 ? 15.603 -2.051 -39.551 1.00 87.06 89 ASN A O 1
ATOM 698 N N . PRO A 1 90 ? 15.116 -4.094 -38.747 1.00 86.81 90 PRO A N 1
ATOM 699 C CA . PRO A 1 90 ? 15.404 -4.795 -39.998 1.00 86.81 90 PRO A CA 1
ATOM 700 C C . PRO A 1 90 ? 14.498 -4.377 -41.164 1.00 86.81 90 PRO A C 1
ATOM 702 O O . PRO A 1 90 ? 14.952 -4.387 -42.305 1.00 86.81 90 PRO A O 1
ATOM 705 N N . GLU A 1 91 ? 13.254 -3.967 -40.903 1.00 88.00 91 GLU A N 1
ATOM 706 C CA . GLU A 1 91 ? 12.335 -3.491 -41.946 1.00 88.00 91 GLU A CA 1
ATOM 707 C C . GLU A 1 91 ? 12.785 -2.139 -42.504 1.00 88.00 91 GLU A C 1
ATOM 709 O O . GLU A 1 91 ? 12.739 -1.908 -43.712 1.00 88.00 91 GLU A O 1
ATOM 714 N N . VAL A 1 92 ? 13.288 -1.261 -41.630 1.00 86.25 92 VAL A N 1
ATOM 715 C CA . VAL A 1 92 ? 13.859 0.028 -42.039 1.00 86.25 92 VAL A CA 1
ATOM 716 C C . VAL A 1 92 ? 15.139 -0.187 -42.838 1.00 86.25 92 VAL A C 1
ATOM 718 O O . VAL A 1 92 ? 15.308 0.423 -43.892 1.00 86.25 92 VAL A O 1
ATOM 721 N N . LEU A 1 93 ? 16.019 -1.085 -42.388 1.00 84.94 93 LEU A N 1
ATOM 722 C CA . LEU A 1 93 ? 17.234 -1.430 -43.128 1.00 84.94 93 LEU A CA 1
ATOM 723 C C . LEU A 1 93 ? 16.914 -1.997 -44.517 1.00 84.94 93 LEU A C 1
ATOM 725 O O . LEU A 1 93 ? 17.560 -1.618 -45.494 1.00 84.94 93 LEU A O 1
ATOM 729 N N . ASP A 1 94 ? 15.921 -2.880 -44.623 1.00 86.88 94 ASP A N 1
ATOM 730 C CA . ASP A 1 94 ? 15.485 -3.452 -45.898 1.00 86.88 94 ASP A CA 1
ATOM 731 C C . ASP A 1 94 ? 14.879 -2.389 -46.826 1.00 86.88 94 ASP A C 1
ATOM 733 O O . ASP A 1 94 ? 15.238 -2.310 -48.001 1.00 86.88 94 ASP A O 1
ATOM 737 N N . ALA A 1 95 ? 14.035 -1.499 -46.297 1.00 87.31 95 ALA A N 1
ATOM 738 C CA . ALA A 1 95 ? 13.475 -0.384 -47.056 1.00 87.31 95 ALA A CA 1
ATOM 739 C C . ALA A 1 95 ? 14.567 0.553 -47.604 1.00 87.31 95 ALA A C 1
ATOM 741 O O . ALA A 1 95 ? 14.528 0.923 -48.779 1.00 87.31 95 ALA A O 1
ATOM 742 N N . LEU A 1 96 ? 15.575 0.884 -46.790 1.00 84.38 96 LEU A N 1
ATOM 743 C CA . LEU A 1 96 ? 16.713 1.707 -47.209 1.00 84.38 96 LEU A CA 1
ATOM 744 C C . LEU A 1 96 ? 17.540 1.015 -48.304 1.00 84.38 96 LEU A C 1
ATOM 746 O O . LEU A 1 96 ? 17.878 1.650 -49.304 1.00 84.38 96 LEU A O 1
ATOM 750 N N . ARG A 1 97 ? 17.783 -0.299 -48.182 1.00 83.69 97 ARG A N 1
ATOM 751 C CA . ARG A 1 97 ? 18.453 -1.096 -49.229 1.00 83.69 97 ARG A CA 1
ATOM 752 C C . ARG A 1 97 ? 17.673 -1.088 -50.541 1.00 83.69 97 ARG A C 1
ATOM 754 O O . ARG A 1 97 ? 18.271 -0.876 -51.593 1.00 83.69 97 ARG A O 1
ATOM 761 N N . ARG A 1 98 ? 16.348 -1.269 -50.495 1.00 85.81 98 ARG A N 1
ATOM 762 C CA . ARG A 1 98 ? 15.473 -1.226 -51.685 1.00 85.81 98 ARG A CA 1
ATOM 763 C C . ARG A 1 98 ? 15.480 0.138 -52.375 1.00 85.81 98 ARG A C 1
ATOM 765 O O . ARG A 1 98 ? 15.336 0.200 -53.590 1.00 85.81 98 ARG A O 1
ATOM 772 N N . GLN A 1 99 ? 15.671 1.215 -51.617 1.00 85.25 99 GLN A N 1
ATOM 773 C CA . GLN A 1 99 ? 15.815 2.577 -52.141 1.00 85.25 99 GLN A CA 1
ATOM 774 C C . GLN A 1 99 ? 17.236 2.888 -52.648 1.00 85.25 99 GLN A C 1
ATOM 776 O O . GLN A 1 99 ? 17.495 4.005 -53.089 1.00 85.25 99 GLN A O 1
ATOM 781 N N . GLY A 1 100 ? 18.167 1.927 -52.583 1.00 83.56 100 GLY A N 1
ATOM 782 C CA . GLY A 1 100 ? 19.565 2.121 -52.974 1.00 83.56 100 GLY A CA 1
ATOM 783 C C . GLY A 1 100 ? 20.369 2.976 -51.991 1.00 83.56 100 GLY A C 1
ATOM 784 O O . GLY A 1 100 ? 21.463 3.429 -52.326 1.00 83.56 100 GLY A O 1
ATOM 785 N N . ILE A 1 101 ? 19.849 3.210 -50.781 1.00 78.62 101 ILE A N 1
ATOM 786 C CA . ILE A 1 101 ? 20.532 3.969 -49.735 1.00 78.62 101 ILE A CA 1
ATOM 787 C C . ILE A 1 101 ? 21.454 3.003 -48.976 1.00 78.62 101 ILE A C 1
ATOM 789 O O . ILE A 1 101 ? 20.975 2.040 -48.370 1.00 78.62 101 ILE A O 1
ATOM 793 N N . PRO A 1 102 ? 22.781 3.224 -48.983 1.00 71.62 102 PRO A N 1
ATOM 794 C CA . PRO A 1 102 ? 23.709 2.343 -48.289 1.00 71.62 102 PRO A CA 1
ATOM 795 C C . PRO A 1 102 ? 23.522 2.458 -46.770 1.00 71.62 102 PRO A C 1
ATOM 797 O O . PRO A 1 102 ? 23.698 3.530 -46.191 1.00 71.62 102 PRO A O 1
ATOM 800 N N . VAL A 1 103 ? 23.189 1.335 -46.133 1.00 68.00 103 VAL A N 1
ATOM 801 C CA . VAL A 1 103 ? 23.086 1.170 -44.676 1.00 68.00 103 VAL A CA 1
ATOM 802 C C . VAL A 1 103 ? 24.340 0.463 -44.158 1.00 68.00 103 VAL A C 1
ATOM 804 O O . VAL A 1 103 ? 24.532 -0.726 -44.399 1.00 68.00 103 VAL A O 1
ATOM 807 N N . GLY A 1 104 ? 25.219 1.217 -43.501 1.00 66.06 104 GLY A N 1
ATOM 808 C CA . GLY A 1 104 ? 26.528 0.778 -43.013 1.00 66.06 104 GLY A CA 1
ATOM 809 C C . GLY A 1 104 ? 27.321 1.955 -42.434 1.00 66.06 104 GLY A C 1
ATOM 810 O O . GLY A 1 104 ? 26.876 3.101 -42.528 1.00 66.06 104 GLY A O 1
ATOM 811 N N . ASP A 1 105 ? 28.470 1.674 -41.819 1.00 58.53 105 ASP A N 1
ATOM 812 C CA . ASP A 1 105 ? 29.275 2.656 -41.089 1.00 58.53 105 ASP A CA 1
ATOM 813 C C . ASP A 1 105 ? 29.714 3.826 -41.995 1.00 58.53 105 ASP A C 1
ATOM 815 O O . ASP A 1 105 ? 30.449 3.661 -42.972 1.00 58.53 105 ASP A O 1
ATOM 819 N N . LEU A 1 106 ? 29.272 5.045 -41.669 1.00 53.97 106 LEU A N 1
ATOM 820 C CA . LEU A 1 106 ? 29.699 6.272 -42.353 1.00 53.97 106 LEU A CA 1
ATOM 821 C C . LEU A 1 106 ? 31.225 6.466 -42.274 1.00 53.97 106 LEU A C 1
ATOM 823 O O . LEU A 1 106 ? 31.793 7.099 -43.167 1.00 53.97 106 LEU A O 1
ATOM 827 N N . ALA A 1 107 ? 31.900 5.880 -41.276 1.00 50.69 107 ALA A N 1
ATOM 828 C CA . ALA A 1 107 ? 33.356 5.901 -41.148 1.00 50.69 107 ALA A CA 1
ATOM 829 C C . ALA A 1 107 ? 34.083 5.059 -42.219 1.00 50.69 107 ALA A C 1
ATOM 831 O O . ALA A 1 107 ? 35.248 5.320 -42.529 1.00 50.69 107 ALA A O 1
ATOM 832 N N . GLU A 1 108 ? 33.423 4.085 -42.854 1.00 52.31 108 GLU A N 1
ATOM 833 C CA . GLU A 1 108 ? 33.993 3.361 -44.001 1.00 52.31 108 GLU A CA 1
ATOM 834 C C . GLU A 1 108 ? 33.979 4.192 -45.288 1.00 52.31 108 GLU A C 1
ATOM 836 O O . GLU A 1 108 ? 34.860 4.037 -46.133 1.00 52.31 108 GLU A O 1
ATOM 841 N N . ARG A 1 109 ? 33.048 5.144 -45.418 1.00 52.31 109 ARG A N 1
ATOM 842 C CA . ARG A 1 109 ? 32.880 5.957 -46.637 1.00 52.31 109 ARG A CA 1
ATOM 843 C C . ARG A 1 109 ? 33.803 7.175 -46.721 1.00 52.31 109 ARG A C 1
ATOM 845 O O . ARG A 1 109 ? 33.963 7.722 -47.808 1.00 52.31 109 ARG A O 1
ATOM 852 N N . VAL A 1 110 ? 34.426 7.592 -45.615 1.00 51.19 110 VAL A N 1
ATOM 853 C CA . VAL A 1 110 ? 35.407 8.701 -45.589 1.00 51.19 110 VAL A CA 1
ATOM 854 C C . VAL A 1 110 ? 36.829 8.218 -45.917 1.00 51.19 110 VAL A C 1
ATOM 856 O O . VAL A 1 110 ? 37.689 9.024 -46.247 1.00 51.19 110 VAL A O 1
ATOM 859 N N . ARG A 1 111 ? 37.086 6.901 -45.903 1.00 50.47 111 ARG A N 1
ATOM 860 C CA . ARG A 1 111 ? 38.415 6.325 -46.190 1.00 50.47 111 ARG A CA 1
ATOM 861 C C . ARG A 1 111 ? 38.771 6.229 -47.684 1.00 50.47 111 ARG A C 1
ATOM 863 O O . ARG A 1 111 ? 39.901 5.883 -48.001 1.00 50.47 111 ARG A O 1
ATOM 870 N N . TYR A 1 112 ? 37.838 6.554 -48.582 1.00 44.53 112 TYR A N 1
ATOM 871 C CA . TYR A 1 112 ? 38.026 6.550 -50.042 1.00 44.53 112 TYR A CA 1
ATOM 872 C C . TYR A 1 112 ? 37.615 7.892 -50.677 1.00 44.53 112 TYR A C 1
ATOM 874 O O . TYR A 1 112 ? 36.811 7.939 -51.611 1.00 44.53 112 TYR A O 1
ATOM 882 N N . ARG A 1 113 ? 38.146 9.001 -50.157 1.00 40.81 113 ARG A N 1
ATOM 883 C CA . ARG A 1 113 ? 38.197 10.282 -50.870 1.00 40.81 113 ARG A CA 1
ATOM 884 C C . ARG A 1 113 ? 39.584 10.886 -50.779 1.00 40.81 113 ARG A C 1
ATOM 886 O O . ARG A 1 113 ? 40.194 10.754 -49.699 1.00 40.81 113 ARG A O 1
#

Secondary structure (DSSP, 8-state):
---HHHHHHHHHHHHHHHHTT--PPPPGGGGG----PBPTTSSBP------TTSS-GGGTTT----SSSTTSPPPPPP--PPPP-GGG-HHHHHHHHHTT---S-HHHHSTT-

InterPro domains:
  IPR047675 Putative zinc-binding domain [NF041373] (35-68)

Sequence (113 aa):
MDDQAELRRRYRAWSRAVARGERLLFPEACRDLRCGAKTRAGTPCKRRDLYASGRCHLHGGASTGPKSGPRAKRPEPPKVEPPYDPSTNPEVLDALRRQGIPVGDLAERVRYR

Solvent-accessible surface area (backbone atoms only — not comparable to full-atom values): 7225 Å² total; per-residue (Å²): 130,90,55,62,66,57,37,37,54,53,47,33,52,53,42,50,41,44,73,73,69,45,92,70,80,82,62,71,82,41,74,77,43,47,32,59,45,73,40,97,86,67,48,64,35,77,52,62,68,58,36,67,75,43,15,24,67,93,68,55,14,73,59,87,68,49,86,62,68,99,76,25,69,79,75,78,76,78,86,73,74,75,80,87,58,65,89,78,36,68,68,54,50,50,52,35,50,76,71,70,43,88,86,71,68,70,76,66,65,64,76,76,116

Mean predicted aligned error: 11.75 Å

Organism: NCBI:txid416872